Protein AF-A0A353B5S5-F1 (afdb_monomer_lite)

Structure (mmCIF, N/CA/C/O backbone):
data_AF-A0A353B5S5-F1
#
_entry.id   AF-A0A353B5S5-F1
#
loop_
_atom_site.group_PDB
_atom_site.id
_atom_site.type_symbol
_atom_site.label_atom_id
_atom_site.label_alt_id
_atom_site.label_comp_id
_atom_site.label_asym_id
_atom_site.label_entity_id
_atom_site.label_seq_id
_atom_site.pdbx_PDB_ins_code
_atom_site.Cartn_x
_atom_site.Cartn_y
_atom_site.Cartn_z
_atom_site.occupancy
_atom_site.B_iso_or_equiv
_atom_site.auth_seq_id
_atom_site.auth_comp_id
_atom_site.auth_asym_id
_atom_site.auth_atom_id
_atom_site.pdbx_PDB_model_num
ATOM 1 N N . MET A 1 1 ? -12.935 -3.330 3.649 1.00 83.06 1 MET A N 1
ATOM 2 C CA . MET A 1 1 ? -11.854 -2.393 3.263 1.00 83.06 1 MET A CA 1
ATOM 3 C C . MET A 1 1 ? -12.223 -1.648 1.990 1.00 83.06 1 MET A C 1
ATOM 5 O O . MET A 1 1 ? -13.045 -2.150 1.233 1.00 83.06 1 MET A O 1
ATOM 9 N N . MET A 1 2 ? -11.635 -0.478 1.760 1.00 89.12 2 MET A N 1
ATOM 10 C CA . MET A 1 2 ? -11.715 0.261 0.499 1.00 89.12 2 MET A CA 1
ATOM 11 C C . MET A 1 2 ? -10.391 0.111 -0.249 1.00 89.12 2 MET A C 1
ATOM 13 O O . MET A 1 2 ? -9.337 0.158 0.385 1.00 89.12 2 MET A O 1
ATOM 17 N N . GLN A 1 3 ? -10.443 -0.068 -1.569 1.00 90.81 3 GLN A N 1
ATOM 18 C CA . GLN A 1 3 ? -9.253 -0.116 -2.417 1.00 90.81 3 GLN A CA 1
ATOM 19 C C . GLN A 1 3 ? -9.303 0.957 -3.495 1.00 90.81 3 GLN A C 1
ATOM 21 O O . GLN A 1 3 ? -10.330 1.141 -4.146 1.00 90.81 3 GLN A O 1
ATOM 26 N N . GLN A 1 4 ? -8.172 1.623 -3.705 1.00 93.19 4 GLN A N 1
ATOM 27 C CA . GLN A 1 4 ? -8.009 2.642 -4.730 1.00 93.19 4 GLN A CA 1
ATOM 28 C C . GLN A 1 4 ? -6.678 2.454 -5.458 1.00 93.19 4 GLN A C 1
ATOM 30 O O . GLN A 1 4 ? -5.632 2.280 -4.834 1.00 93.19 4 GLN A O 1
ATOM 35 N N . VAL A 1 5 ? -6.712 2.533 -6.789 1.00 93.31 5 VAL A N 1
ATOM 36 C CA . VAL A 1 5 ? -5.497 2.616 -7.606 1.00 93.31 5 VAL A CA 1
ATOM 37 C C . VAL A 1 5 ? -4.953 4.039 -7.530 1.00 93.31 5 VAL A C 1
ATOM 39 O O . VAL A 1 5 ? -5.679 5.004 -7.772 1.00 93.31 5 VAL A O 1
ATOM 42 N N . LEU A 1 6 ? -3.672 4.164 -7.209 1.00 93.50 6 LEU A N 1
ATOM 43 C CA . LEU A 1 6 ? -2.943 5.422 -7.178 1.00 93.50 6 LEU A CA 1
ATOM 44 C C . LEU A 1 6 ? -1.874 5.424 -8.261 1.00 93.50 6 LEU A C 1
ATOM 46 O O . LEU A 1 6 ? -1.130 4.456 -8.402 1.00 93.50 6 LEU A O 1
ATOM 50 N N . ARG A 1 7 ? -1.759 6.548 -8.969 1.00 93.19 7 ARG A N 1
ATOM 51 C CA . ARG A 1 7 ? -0.580 6.875 -9.769 1.00 93.19 7 ARG A CA 1
ATOM 52 C C . ARG A 1 7 ? 0.172 8.005 -9.088 1.00 93.19 7 ARG A C 1
ATOM 54 O O . ARG A 1 7 ? -0.445 8.972 -8.649 1.00 93.19 7 ARG A O 1
ATOM 61 N N . PHE A 1 8 ? 1.483 7.868 -8.950 1.00 91.31 8 PHE A N 1
ATOM 62 C CA . PHE A 1 8 ? 2.305 8.832 -8.221 1.00 91.31 8 PHE A CA 1
ATOM 63 C C . PHE A 1 8 ? 3.767 8.786 -8.675 1.00 91.31 8 PHE A C 1
ATOM 65 O O . PHE A 1 8 ? 4.142 8.047 -9.587 1.00 91.31 8 PHE A O 1
ATOM 72 N N . GLY A 1 9 ? 4.597 9.623 -8.054 1.00 90.31 9 GLY A N 1
ATOM 73 C CA . GLY A 1 9 ? 5.983 9.827 -8.461 1.00 90.31 9 GLY A CA 1
ATOM 74 C C . GLY A 1 9 ? 6.118 10.720 -9.704 1.00 90.31 9 GLY A C 1
ATOM 75 O O . GLY A 1 9 ? 5.118 11.193 -10.254 1.00 90.31 9 GLY A O 1
ATOM 76 N N . PRO A 1 10 ? 7.359 10.986 -10.151 1.00 94.06 10 PRO A N 1
ATOM 77 C CA . PRO A 1 10 ? 7.611 11.817 -11.323 1.00 94.06 10 PRO A CA 1
ATOM 78 C C . PRO A 1 10 ? 6.885 11.269 -12.554 1.00 94.06 10 PRO A C 1
ATOM 80 O O . PRO A 1 10 ? 6.998 10.082 -12.868 1.00 94.06 10 PRO A O 1
ATOM 83 N N . ASN A 1 11 ? 6.145 12.138 -13.246 1.00 93.62 11 ASN A N 1
ATOM 84 C CA . ASN A 1 11 ? 5.371 11.807 -14.448 1.00 93.62 11 ASN A CA 1
ATOM 85 C C . ASN A 1 11 ? 4.353 10.662 -14.264 1.00 93.62 11 ASN A C 1
ATOM 87 O O . ASN A 1 11 ? 4.040 9.973 -15.233 1.00 93.62 11 ASN A O 1
ATOM 91 N N . GLU A 1 12 ? 3.864 10.422 -13.038 1.00 89.94 12 GLU A N 1
ATOM 92 C CA . GLU A 1 12 ? 2.921 9.329 -12.735 1.00 89.94 12 GLU A CA 1
ATOM 93 C C . GLU A 1 12 ? 3.454 7.938 -13.139 1.00 89.94 12 GLU A C 1
ATOM 95 O O . GLU A 1 12 ? 2.708 7.047 -13.557 1.00 89.94 12 GLU A O 1
ATOM 100 N N . SER A 1 13 ? 4.777 7.767 -13.059 1.00 88.75 13 SER A N 1
ATOM 101 C CA . SER A 1 13 ? 5.473 6.543 -13.471 1.00 88.75 13 SER A CA 1
ATOM 102 C C . SER A 1 13 ? 5.296 5.370 -12.505 1.00 88.75 13 SER A C 1
ATOM 104 O O . SER A 1 13 ? 5.534 4.232 -12.900 1.00 88.75 13 SER A O 1
ATOM 106 N N . LEU A 1 14 ? 4.862 5.620 -11.267 1.00 88.25 14 LEU A N 1
ATOM 107 C CA . LEU A 1 14 ? 4.599 4.582 -10.274 1.00 88.25 14 LEU A CA 1
ATOM 108 C C . LEU A 1 14 ? 3.100 4.347 -10.153 1.00 88.25 14 LEU A C 1
ATOM 110 O O . LEU A 1 14 ? 2.314 5.297 -10.131 1.00 88.25 14 LEU A O 1
ATOM 114 N N . THR A 1 15 ? 2.718 3.079 -10.035 1.00 89.94 15 THR A N 1
ATOM 115 C CA . THR A 1 15 ? 1.347 2.671 -9.737 1.00 89.94 15 THR A CA 1
ATOM 116 C C . THR A 1 15 ? 1.335 1.895 -8.428 1.00 89.94 15 THR A C 1
ATOM 118 O O . THR A 1 15 ? 2.272 1.176 -8.090 1.00 89.94 15 THR A O 1
ATOM 121 N N . GLY A 1 16 ? 0.275 2.067 -7.654 1.00 91.06 16 GLY A N 1
ATOM 122 C CA . GLY A 1 16 ? 0.070 1.286 -6.451 1.00 91.06 16 GLY A CA 1
ATOM 123 C C . GLY A 1 16 ? -1.398 1.123 -6.122 1.00 91.06 16 GLY A C 1
ATOM 124 O O . GLY A 1 16 ? -2.260 1.803 -6.676 1.00 91.06 16 GLY A O 1
ATOM 125 N N . ILE A 1 17 ? -1.680 0.210 -5.203 1.00 92.62 17 ILE A N 1
ATOM 126 C CA . ILE A 1 17 ? -3.023 -0.029 -4.684 1.00 92.62 17 ILE A CA 1
ATOM 127 C C . ILE A 1 17 ? -3.032 0.337 -3.207 1.00 92.62 17 ILE A C 1
ATOM 129 O O . ILE A 1 17 ? -2.404 -0.328 -2.380 1.00 92.62 17 ILE A O 1
ATOM 133 N N . LEU A 1 18 ? -3.744 1.416 -2.894 1.00 93.50 18 LEU A N 1
ATOM 134 C CA . LEU A 1 18 ? -4.031 1.851 -1.538 1.00 93.50 18 LEU A CA 1
ATOM 135 C C . LEU A 1 18 ? -5.200 1.028 -0.996 1.00 93.50 18 LEU A C 1
ATOM 137 O O . LEU A 1 18 ? -6.255 0.968 -1.622 1.00 93.50 18 LEU A O 1
ATOM 141 N N . SER A 1 19 ? -5.010 0.410 0.166 1.00 93.44 19 SER A N 1
ATOM 142 C CA . SER A 1 19 ? -6.040 -0.302 0.921 1.00 93.44 19 SER A CA 1
ATOM 143 C C . SER A 1 19 ? -6.253 0.394 2.262 1.00 93.44 19 SER A C 1
ATOM 145 O O . SE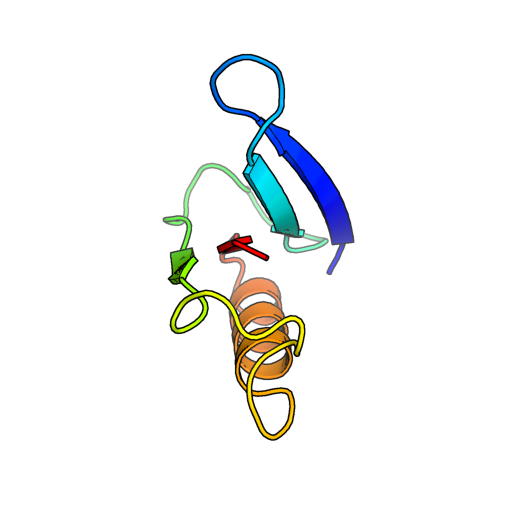R A 1 19 ? -5.294 0.633 2.998 1.00 93.44 19 SER A O 1
ATOM 147 N N . GLN A 1 20 ? -7.505 0.726 2.572 1.00 92.56 20 GLN A N 1
ATOM 148 C CA . GLN A 1 20 ? -7.890 1.436 3.793 1.00 92.56 20 GLN A CA 1
ATOM 149 C C . GLN A 1 20 ? -9.000 0.688 4.551 1.00 92.56 20 GLN A C 1
ATOM 151 O O . GLN A 1 20 ? -9.880 0.077 3.924 1.00 92.56 20 GLN A O 1
ATOM 156 N N . PRO A 1 21 ? -9.005 0.733 5.895 1.00 90.94 21 PRO A N 1
ATOM 157 C CA . PRO A 1 21 ? -10.139 0.261 6.686 1.00 90.94 21 PRO A CA 1
ATOM 158 C C . PRO A 1 21 ? -11.402 1.084 6.373 1.00 90.94 21 PRO A C 1
ATOM 160 O O . PRO A 1 21 ? -11.325 2.264 6.044 1.00 90.94 21 PRO A O 1
ATOM 163 N N . VAL A 1 22 ? -12.584 0.460 6.460 1.00 84.00 22 VAL A N 1
ATOM 164 C CA . VAL A 1 22 ? -13.883 1.145 6.223 1.00 84.00 22 VAL A CA 1
ATOM 165 C C . VAL A 1 22 ? -14.327 1.948 7.451 1.00 84.00 22 VAL A C 1
ATOM 167 O O . VAL A 1 22 ? -15.110 2.884 7.330 1.00 84.00 22 VAL A O 1
ATOM 170 N N . GLN A 1 23 ? -13.833 1.582 8.635 1.00 73.56 23 GLN A N 1
ATOM 171 C CA . GLN A 1 23 ? -14.166 2.194 9.918 1.00 73.56 23 GLN A CA 1
ATOM 172 C C . GLN A 1 23 ? -12.883 2.373 10.738 1.00 73.56 23 GLN A C 1
ATOM 174 O O . GLN A 1 23 ? -12.019 1.499 10.713 1.00 73.56 23 GLN A O 1
ATOM 179 N N . GLY A 1 24 ? -12.768 3.490 11.461 1.00 66.25 24 GLY A N 1
ATOM 180 C CA . GLY A 1 24 ? -11.609 3.824 12.298 1.00 66.25 24 GLY A CA 1
ATOM 181 C C . GLY A 1 24 ? -10.946 5.149 11.910 1.00 66.25 24 GLY A C 1
ATOM 182 O O . GLY A 1 24 ? -11.068 5.614 10.776 1.00 66.25 24 GLY A O 1
ATOM 183 N N . ASN A 1 25 ? -10.253 5.772 12.867 1.00 64.50 25 ASN A N 1
ATOM 184 C CA . ASN A 1 25 ? -9.484 6.992 12.627 1.00 64.50 25 ASN A CA 1
ATOM 185 C C . ASN A 1 25 ? -8.228 6.641 11.815 1.00 64.50 25 ASN A C 1
ATOM 187 O O . ASN A 1 25 ? -7.233 6.166 12.358 1.00 64.50 25 ASN A O 1
ATOM 191 N N . LEU A 1 26 ? -8.272 6.893 10.502 1.00 67.31 26 LEU A N 1
ATOM 192 C CA . LEU A 1 26 ? -7.174 6.610 9.566 1.00 67.31 26 LEU A CA 1
ATOM 193 C C . LEU A 1 26 ? -5.838 7.274 9.955 1.00 67.31 26 LEU A C 1
ATOM 195 O O . LEU A 1 26 ? -4.797 6.853 9.461 1.00 67.31 26 LEU A O 1
ATOM 199 N N . SER A 1 27 ? -5.853 8.314 10.799 1.00 65.50 27 SER A N 1
ATOM 200 C CA . SER A 1 27 ? -4.663 9.101 11.145 1.00 65.50 27 SER A CA 1
ATOM 201 C C . SER A 1 27 ? -3.899 8.625 12.383 1.00 65.50 27 SER A C 1
ATOM 203 O O . SER A 1 27 ? -2.885 9.235 12.710 1.00 65.50 27 SER A O 1
ATOM 205 N N . GLU A 1 28 ? -4.373 7.607 13.106 1.00 80.69 28 GLU A N 1
ATOM 206 C CA . GLU A 1 28 ? -3.766 7.199 14.387 1.00 80.69 28 GLU A CA 1
ATOM 207 C C . GLU A 1 28 ? -2.827 5.990 14.271 1.00 80.69 28 GLU A C 1
ATOM 209 O O . GLU A 1 28 ? -1.960 5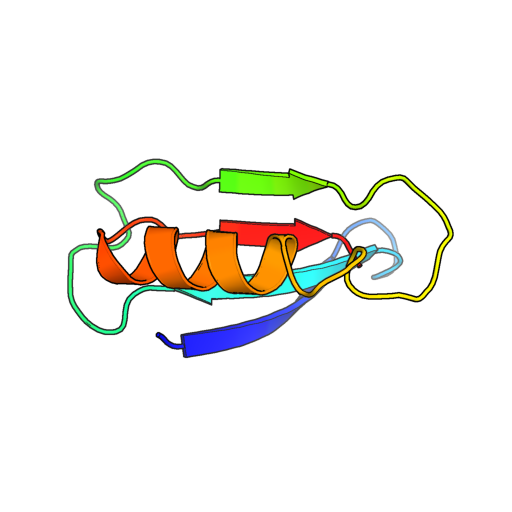.802 15.124 1.00 80.69 28 GLU A O 1
ATOM 214 N N . LEU A 1 29 ? -2.957 5.191 13.207 1.00 86.56 29 LEU A N 1
ATOM 215 C CA . LEU A 1 29 ? -2.154 3.988 12.988 1.00 86.56 29 LEU A CA 1
ATOM 216 C C . LEU A 1 29 ? -1.135 4.189 11.854 1.00 86.56 29 LEU A C 1
ATOM 218 O O . LEU A 1 29 ? -1.415 4.903 10.888 1.00 86.56 29 LEU A O 1
ATOM 222 N N . PRO A 1 30 ? 0.052 3.557 11.933 1.00 91.25 30 PRO A N 1
ATOM 223 C CA . PRO A 1 30 ? 1.030 3.612 10.855 1.00 91.25 30 PRO A CA 1
ATOM 224 C C . PRO A 1 30 ? 0.483 2.968 9.575 1.00 91.25 30 PRO A C 1
ATOM 226 O O . PRO A 1 30 ? -0.360 2.071 9.612 1.00 91.25 30 PRO A O 1
ATOM 229 N N . ALA A 1 31 ? 1.014 3.393 8.430 1.00 91.62 31 ALA A N 1
ATOM 230 C CA . ALA A 1 31 ? 0.729 2.764 7.146 1.00 91.62 31 ALA A CA 1
ATOM 231 C C . ALA A 1 31 ? 1.844 1.783 6.759 1.00 91.62 31 ALA A C 1
ATOM 233 O O . ALA A 1 31 ? 3.029 2.081 6.921 1.00 91.62 31 ALA A O 1
ATOM 234 N N . ALA A 1 32 ? 1.471 0.632 6.203 1.00 93.19 32 ALA A N 1
ATOM 235 C CA . ALA A 1 32 ? 2.417 -0.338 5.664 1.00 93.19 32 ALA A CA 1
ATOM 236 C C . ALA A 1 32 ? 2.659 -0.098 4.167 1.00 93.19 32 ALA A C 1
ATOM 238 O O . ALA A 1 32 ? 1.711 0.018 3.392 1.00 93.19 32 ALA A O 1
ATOM 239 N N . VAL A 1 33 ? 3.920 -0.088 3.732 1.00 92.38 33 VAL A N 1
ATOM 240 C CA . VAL A 1 33 ? 4.265 -0.101 2.303 1.00 92.38 33 VAL A CA 1
ATOM 241 C C . VAL A 1 33 ? 4.702 -1.507 1.922 1.00 92.38 33 VAL A C 1
ATOM 243 O O . VAL A 1 33 ? 5.695 -2.018 2.437 1.00 92.38 33 VAL A O 1
ATOM 246 N N . ILE A 1 34 ? 3.949 -2.136 1.025 1.00 90.12 34 ILE A N 1
ATOM 247 C CA . ILE A 1 34 ? 4.213 -3.486 0.537 1.00 90.12 34 ILE A CA 1
ATOM 248 C C . ILE A 1 34 ? 4.916 -3.359 -0.812 1.00 90.12 34 ILE A C 1
ATOM 250 O O . ILE A 1 34 ? 4.316 -2.968 -1.814 1.00 90.12 34 ILE A O 1
ATOM 254 N N . LEU A 1 35 ? 6.205 -3.681 -0.825 1.00 85.00 35 LEU A N 1
ATOM 255 C CA . LEU A 1 35 ? 7.000 -3.732 -2.044 1.00 85.00 35 LEU A CA 1
ATOM 256 C C . LEU A 1 35 ? 6.835 -5.119 -2.670 1.00 85.00 35 LEU A C 1
ATOM 258 O O . LEU A 1 35 ? 7.211 -6.119 -2.056 1.00 85.00 35 LEU A O 1
ATOM 262 N N . ASN A 1 36 ? 6.294 -5.192 -3.886 1.00 72.38 36 ASN A N 1
ATOM 263 C CA . ASN A 1 36 ? 6.409 -6.413 -4.680 1.00 72.38 36 ASN A CA 1
ATOM 264 C C . ASN A 1 36 ? 7.892 -6.625 -5.051 1.00 72.38 36 ASN A C 1
ATOM 266 O O . ASN A 1 36 ? 8.654 -5.664 -5.170 1.00 72.38 36 ASN A O 1
ATOM 270 N N . ALA A 1 37 ? 8.316 -7.875 -5.248 1.00 60.66 37 ALA A N 1
ATOM 271 C CA . ALA A 1 37 ? 9.720 -8.275 -5.435 1.00 60.66 37 ALA A CA 1
ATOM 272 C C . ALA A 1 37 ? 10.380 -7.840 -6.775 1.00 60.66 37 ALA A C 1
ATOM 274 O O . ALA A 1 37 ? 11.258 -8.530 -7.290 1.00 60.66 37 ALA A O 1
ATOM 275 N N . GLY A 1 38 ? 10.000 -6.691 -7.341 1.00 57.03 38 GLY A N 1
ATOM 276 C CA . GLY A 1 38 ? 10.454 -6.205 -8.647 1.00 57.03 38 GLY A CA 1
ATOM 277 C C . GLY A 1 38 ? 9.726 -6.871 -9.819 1.00 57.03 38 GLY A C 1
ATOM 278 O O . GLY A 1 38 ? 8.980 -7.819 -9.603 1.00 57.03 38 GLY A O 1
ATOM 279 N N . VAL A 1 39 ? 9.940 -6.317 -11.029 1.00 49.50 39 VAL A N 1
ATOM 280 C CA . VAL A 1 39 ? 9.329 -6.563 -12.366 1.00 49.50 39 VAL A CA 1
ATOM 281 C C . VAL A 1 39 ? 8.814 -7.988 -12.615 1.00 49.50 39 VAL A C 1
ATOM 283 O O . VAL A 1 39 ? 9.273 -8.733 -13.476 1.00 49.50 39 VAL A O 1
ATOM 286 N N . VAL A 1 40 ? 7.789 -8.367 -11.878 1.00 53.88 40 VAL A N 1
ATOM 287 C CA . VAL A 1 40 ? 6.936 -9.500 -12.154 1.00 53.88 40 VAL A CA 1
ATOM 288 C C . VAL A 1 40 ? 5.552 -8.896 -12.050 1.00 53.88 40 VAL A C 1
ATOM 290 O O . VAL A 1 40 ? 5.103 -8.564 -10.960 1.00 53.88 40 VAL A O 1
ATOM 293 N N . HIS A 1 41 ? 4.891 -8.718 -13.198 1.00 52.50 41 HIS A N 1
ATOM 294 C CA . HIS A 1 41 ? 3.506 -8.235 -13.347 1.00 52.50 41 HIS A CA 1
ATOM 295 C C . HIS A 1 41 ? 2.465 -9.176 -12.703 1.00 52.50 41 HIS A C 1
ATOM 297 O O . HIS A 1 41 ? 1.366 -9.374 -13.215 1.00 52.50 41 HIS A O 1
ATOM 303 N N . ARG A 1 42 ? 2.821 -9.859 -11.620 1.00 55.34 42 ARG A N 1
ATOM 304 C CA . ARG A 1 42 ? 1.947 -10.742 -10.876 1.00 55.34 42 ARG A CA 1
ATOM 305 C C . ARG A 1 42 ? 1.887 -10.176 -9.476 1.00 55.34 42 ARG A C 1
ATOM 307 O O . ARG A 1 42 ? 2.900 -10.153 -8.783 1.00 55.34 42 ARG A O 1
ATOM 314 N N . SER A 1 43 ? 0.689 -9.761 -9.071 1.00 56.56 43 SER A N 1
ATOM 315 C CA . SER A 1 43 ? 0.314 -9.675 -7.661 1.00 56.56 43 SER A CA 1
ATOM 316 C C . SER A 1 43 ? 0.903 -10.917 -6.991 1.00 56.56 43 SER A C 1
ATOM 318 O O . SER A 1 43 ? 0.605 -12.011 -7.468 1.00 56.56 43 SER A O 1
ATOM 320 N N . GLY A 1 44 ? 1.840 -10.746 -6.051 1.00 58.03 44 GLY A N 1
ATOM 321 C CA . GLY A 1 44 ? 2.810 -11.775 -5.641 1.00 58.03 44 GLY A CA 1
ATOM 322 C C . GLY A 1 44 ? 2.257 -13.203 -5.475 1.00 58.03 44 GLY A C 1
ATOM 323 O O . GLY A 1 44 ? 1.051 -13.398 -5.293 1.00 58.03 44 GLY A O 1
ATOM 324 N N . PRO A 1 45 ? 3.126 -14.230 -5.547 1.00 60.50 45 PRO A N 1
ATOM 325 C CA . PRO A 1 45 ? 2.703 -15.628 -5.557 1.00 60.50 45 PRO A CA 1
ATOM 326 C C . PRO A 1 45 ? 1.686 -15.921 -4.444 1.00 60.50 45 PRO A C 1
ATOM 328 O O . PRO A 1 45 ? 1.844 -15.480 -3.308 1.00 60.50 45 PRO A O 1
ATOM 331 N N . PHE A 1 46 ? 0.623 -16.647 -4.801 1.00 66.81 46 PHE A N 1
ATOM 332 C CA . PHE A 1 46 ? -0.440 -17.075 -3.884 1.00 66.81 46 PHE A CA 1
ATOM 333 C C . PHE A 1 46 ? -1.243 -15.951 -3.207 1.00 66.81 46 PHE A C 1
ATOM 335 O O . PHE A 1 46 ? -1.740 -16.169 -2.113 1.00 66.81 46 PHE A O 1
ATOM 342 N N . ARG A 1 47 ? -1.398 -14.769 -3.832 1.00 77.31 47 ARG A N 1
ATOM 343 C CA . ARG A 1 47 ? -2.183 -13.640 -3.273 1.00 77.31 47 ARG A CA 1
ATOM 344 C C . ARG A 1 47 ? -1.659 -13.088 -1.940 1.00 77.31 47 ARG A C 1
ATOM 34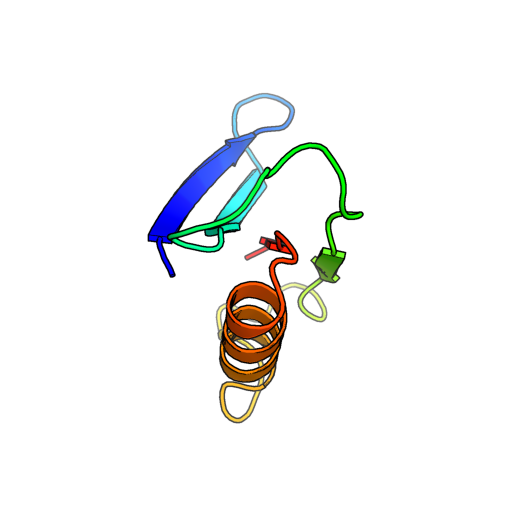6 O O . ARG A 1 47 ? -2.301 -12.211 -1.377 1.00 77.31 47 ARG A O 1
ATOM 353 N N . LEU A 1 48 ? -0.451 -13.464 -1.515 1.00 84.19 48 LEU A N 1
ATOM 354 C CA . LEU A 1 48 ? 0.147 -13.065 -0.235 1.00 84.19 48 LEU A CA 1
ATOM 355 C C . LEU A 1 48 ? -0.006 -11.566 0.080 1.00 84.19 48 LEU A C 1
ATOM 357 O O . LEU A 1 48 ? -0.385 -11.191 1.184 1.00 84.19 48 LEU A O 1
ATOM 361 N N . HIS A 1 49 ? 0.291 -10.691 -0.886 1.00 85.50 49 HIS A N 1
ATOM 362 C CA . HIS A 1 49 ? 0.225 -9.242 -0.676 1.00 85.50 49 HIS A CA 1
ATOM 363 C C . HIS A 1 49 ? -1.202 -8.702 -0.570 1.00 85.50 49 HIS A C 1
ATOM 365 O O . HIS A 1 49 ? -1.407 -7.648 0.026 1.00 85.50 49 HIS A O 1
ATOM 371 N N . LEU A 1 50 ? -2.175 -9.394 -1.165 1.00 86.25 50 LEU A N 1
ATOM 372 C CA . LEU A 1 50 ? -3.583 -9.060 -1.008 1.00 86.25 50 LEU A CA 1
ATOM 373 C C . LEU A 1 50 ? -4.078 -9.521 0.363 1.00 86.25 50 LEU A C 1
ATOM 375 O O . LEU A 1 50 ? -4.628 -8.702 1.087 1.00 86.25 50 LEU A O 1
ATOM 379 N N . ASP A 1 51 ? -3.787 -10.766 0.742 1.00 90.38 51 ASP A N 1
ATOM 380 C CA . ASP A 1 51 ? -4.190 -11.333 2.034 1.00 90.38 51 ASP A CA 1
ATOM 381 C C . ASP A 1 51 ? -3.590 -10.529 3.203 1.00 90.38 51 ASP A C 1
ATOM 383 O O . ASP A 1 51 ? -4.258 -10.255 4.198 1.00 90.38 51 ASP A O 1
ATOM 387 N N . LEU A 1 52 ? -2.337 -10.077 3.064 1.00 90.38 52 LEU A N 1
ATOM 388 C CA . LEU A 1 52 ? -1.697 -9.186 4.033 1.00 90.38 52 LEU A CA 1
ATOM 389 C C . LEU A 1 52 ? -2.379 -7.810 4.097 1.00 90.38 52 LEU A C 1
ATOM 391 O O . LEU A 1 52 ? -2.592 -7.284 5.187 1.00 90.38 52 LEU A O 1
ATOM 395 N N . ALA A 1 53 ? -2.715 -7.212 2.949 1.00 90.88 53 ALA A N 1
ATOM 396 C CA . ALA A 1 53 ? -3.391 -5.915 2.904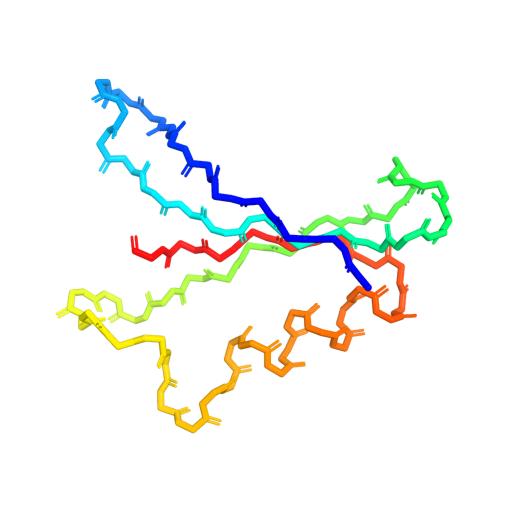 1.00 90.88 53 ALA A CA 1
ATOM 397 C C . ALA A 1 53 ? -4.809 -5.981 3.500 1.00 90.88 53 ALA A C 1
ATOM 399 O O . ALA A 1 53 ? -5.223 -5.047 4.188 1.00 90.88 53 ALA A O 1
ATOM 400 N N . GLU A 1 54 ? -5.520 -7.088 3.269 1.00 91.00 54 GLU A N 1
ATOM 401 C CA . GLU A 1 54 ? -6.820 -7.389 3.875 1.00 91.00 54 GLU A CA 1
ATOM 402 C C . GLU A 1 54 ? -6.712 -7.472 5.398 1.00 91.00 54 GLU A C 1
ATOM 404 O O . GLU A 1 54 ? -7.384 -6.711 6.094 1.00 91.00 54 GLU A O 1
ATOM 409 N N . GLN A 1 55 ? -5.798 -8.293 5.920 1.00 92.69 55 GLN A N 1
ATOM 410 C CA . GLN A 1 55 ? -5.602 -8.434 7.367 1.00 92.69 55 GLN A CA 1
ATOM 411 C C . GLN A 1 55 ? -5.188 -7.117 8.035 1.00 92.69 55 GLN A C 1
ATOM 413 O O . GLN A 1 55 ? -5.662 -6.794 9.124 1.00 92.69 55 GLN A O 1
ATOM 418 N N . LEU A 1 56 ? -4.332 -6.319 7.391 1.00 92.56 56 LEU A N 1
ATOM 419 C CA . LEU A 1 56 ? -3.963 -4.995 7.894 1.00 92.56 56 LEU A CA 1
ATOM 420 C C . LEU A 1 56 ? -5.185 -4.074 7.994 1.00 92.56 56 LEU A C 1
ATOM 422 O O . LEU A 1 56 ? -5.395 -3.456 9.037 1.00 92.56 56 LEU A O 1
ATOM 426 N N . ALA A 1 57 ? -6.019 -4.030 6.953 1.00 91.31 57 ALA A N 1
ATOM 427 C CA . ALA A 1 57 ? -7.221 -3.204 6.941 1.00 91.31 57 ALA A CA 1
ATOM 428 C C . ALA A 1 57 ? -8.276 -3.675 7.955 1.00 91.31 57 ALA A C 1
ATOM 430 O O . ALA A 1 57 ? -8.947 -2.841 8.559 1.00 91.31 57 ALA A O 1
ATOM 431 N N . GLU A 1 58 ? -8.420 -4.980 8.191 1.00 90.56 58 GLU A N 1
ATOM 432 C CA . GLU A 1 58 ? -9.286 -5.512 9.257 1.00 90.56 58 GLU A CA 1
ATOM 433 C C . GLU A 1 58 ? -8.831 -5.074 10.656 1.00 90.56 58 GLU A C 1
ATOM 435 O O . GLU A 1 58 ? -9.660 -4.860 11.537 1.00 90.56 58 GLU A O 1
ATOM 440 N N . ASN A 1 59 ? -7.527 -4.861 10.841 1.00 90.38 59 ASN A N 1
ATOM 441 C CA . ASN A 1 59 ? -6.939 -4.369 12.086 1.00 90.38 59 ASN A CA 1
ATOM 442 C C . ASN A 1 59 ? -6.798 -2.832 12.134 1.00 90.38 59 ASN A C 1
ATOM 444 O O . ASN A 1 59 ? -6.153 -2.300 13.035 1.00 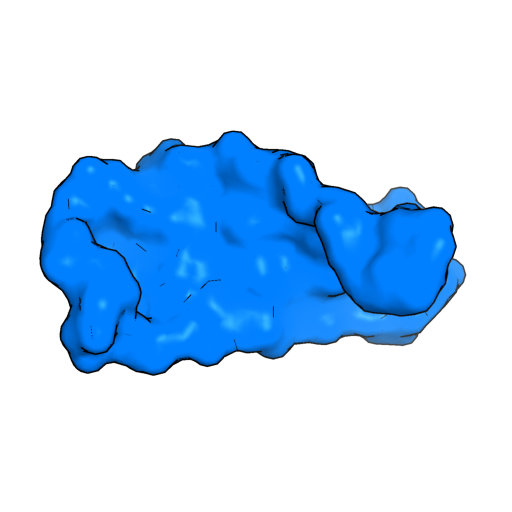90.38 59 ASN A O 1
ATOM 448 N N . GLY A 1 60 ? -7.384 -2.104 11.176 1.00 91.50 60 GLY A N 1
ATOM 449 C CA . GLY A 1 60 ? -7.381 -0.636 11.145 1.00 91.50 60 GLY A CA 1
ATOM 450 C C . GLY A 1 60 ? -6.150 0.008 10.497 1.00 91.50 60 GLY A C 1
ATOM 451 O O . GLY A 1 60 ? -6.081 1.232 10.401 1.00 91.50 60 GLY A O 1
ATOM 452 N N . PHE A 1 61 ? -5.187 -0.775 10.010 1.00 92.38 61 PHE A N 1
ATOM 453 C CA . PHE A 1 61 ? -3.994 -0.254 9.346 1.00 92.38 61 PHE A CA 1
ATOM 454 C C . PHE A 1 61 ? -4.269 0.043 7.870 1.00 92.38 61 PHE A C 1
ATOM 456 O O . PHE A 1 61 ? -4.904 -0.736 7.158 1.00 92.38 61 PHE A O 1
ATOM 463 N N . SER A 1 62 ? -3.733 1.160 7.377 1.00 93.62 62 SER A N 1
ATOM 464 C CA . SER A 1 62 ? -3.688 1.428 5.936 1.00 93.62 62 SER A CA 1
ATOM 465 C C . SER A 1 62 ? -2.479 0.735 5.306 1.00 93.62 62 SER A C 1
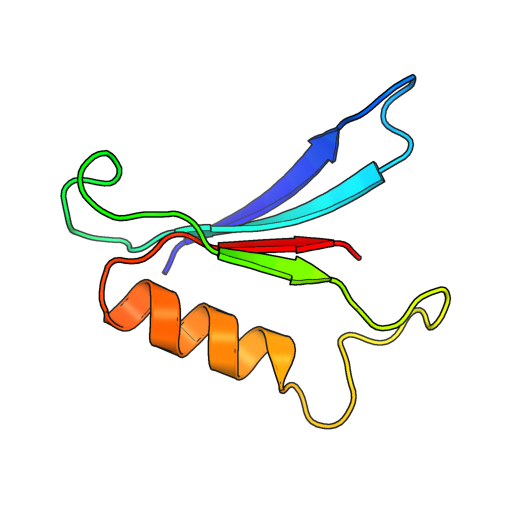ATOM 467 O O . SER A 1 62 ? -1.429 0.606 5.937 1.00 93.62 62 SER A O 1
ATOM 469 N N . SER A 1 63 ? -2.589 0.322 4.045 1.00 93.62 63 SER A N 1
ATOM 470 C CA . SER A 1 63 ? -1.447 -0.214 3.301 1.00 93.62 63 SER A CA 1
ATOM 471 C C . SER A 1 63 ? -1.400 0.278 1.858 1.00 93.62 63 SER A C 1
ATOM 473 O O . SER A 1 63 ? -2.433 0.475 1.224 1.00 93.62 63 SER A O 1
ATOM 475 N N . LEU A 1 64 ? -0.193 0.480 1.333 1.00 93.81 64 LEU A N 1
ATOM 476 C CA . LEU A 1 64 ? 0.060 0.804 -0.068 1.00 93.81 64 LEU A CA 1
ATOM 477 C C . LEU A 1 64 ? 0.922 -0.295 -0.678 1.00 93.81 64 LEU A C 1
ATOM 479 O O . LEU A 1 64 ? 2.079 -0.461 -0.292 1.00 93.81 64 LEU A O 1
ATOM 483 N N . ARG A 1 65 ? 0.374 -1.026 -1.646 1.00 90.94 65 ARG A N 1
ATOM 484 C CA . ARG A 1 65 ? 1.147 -1.977 -2.447 1.00 90.94 65 ARG A CA 1
ATOM 485 C C . ARG A 1 65 ? 1.689 -1.294 -3.695 1.00 90.94 65 ARG A C 1
ATOM 487 O O . ARG A 1 65 ? 0.919 -0.627 -4.379 1.00 90.94 65 ARG A O 1
ATOM 494 N N . LEU A 1 66 ? 2.977 -1.467 -3.979 1.00 87.12 66 LEU A N 1
ATOM 495 C CA . LEU A 1 66 ? 3.590 -1.029 -5.236 1.00 87.12 66 LEU A CA 1
ATOM 496 C C . LEU A 1 66 ? 3.474 -2.144 -6.272 1.00 87.12 66 LEU A C 1
ATOM 498 O O . LEU A 1 66 ? 4.013 -3.229 -6.041 1.00 87.12 66 LEU A O 1
ATOM 502 N N . ASP A 1 67 ? 2.786 -1.864 -7.378 1.00 79.19 67 ASP A N 1
ATOM 503 C CA . ASP A 1 67 ? 2.563 -2.798 -8.490 1.00 79.19 67 ASP A CA 1
ATOM 504 C C . ASP A 1 67 ? 3.341 -2.370 -9.745 1.00 79.19 67 ASP A C 1
ATOM 506 O O . ASP A 1 67 ? 3.469 -1.148 -9.994 1.00 79.19 67 ASP A O 1
#

pLDDT: mean 83.09, std 13.12, range [49.5, 94.06]

Foldseek 3Di:
DDWDWDQDDPPSPWIKIKAFAPDDDQPPDEEAEAEDPPPDPDCDPPVVVVVVQVVCNVVGHIYIYTD

Sequence (67 aa):
MMQQVLRFGPNESLTGILSQPVQGNLSELPAAVILNAGVVHRSGPFRLHLDLAEQLAENGFSSLRLD

Radius of gyration: 12.09 Å; chains: 1; bounding box: 25×29×29 Å

Secondary structure (DSSP, 8-state):
-EEEEEEESGGG-EEEEEEE-SSS-TTSSPEEEEE-SSS--SSSGGGHHHHHHHHHHHTT-EEEEE-